Protein AF-A0A1R1SSX9-F1 (afdb_monomer)

Foldseek 3Di:
DDDDDPLCPPVNLVVVCVVCVVVQLVLLCVLAVDNPQSNVQLVVLSVVLVVCSVVVNDDPDSVVSSSVSSNVSSVVVVVVVVVVVVVVVVLLVVLLVPDDPQLNQQCCCCPVVVHQRPRPDDDPDPPQDSVNSNVVSVVSSVVSSVVSPPPDDPPVVPD

Nearest PDB structures (foldseek):
  5wur-assembly1_A  TM=4.948E-01  e=7.908E-03  Bacillus subtilis subsp. subtilis str. 168
  5wuq-assembly1_A  TM=4.591E-01  e=1.501E-02  Bacillus subtilis subsp. subtilis str. 168
  8z6g-assembly1_B  TM=4.442E-01  e=2.226E-02  Pseudomonas aeruginosa
  6in7-assembly1_B  TM=4.520E-01  e=3.468E-02  Pseudomonas aeruginosa PAO1
  4cxf-assembly1_A  TM=4.172E-01  e=1.598E-01  Cupriavidus metallidurans CH34

Radius of gyration: 26.59 Å; Cα contacts (8 Å, |Δi|>4): 102; chains: 1; bounding box: 55×39×82 Å

Mean predicted aligned error: 15.57 Å

Sequence (159 aa):
MTEGPAELDADAYIRLHQDHRSALLVYARTLIGTPWPAEDAVAEAYFLVWRRLRSGEPVDDVPAALKATVRDLARSAASRDRAQRVSYVDLLARVIEELPQRWVKALWQAEAERQPPVAAGRRPAAGASPAAALERARDGVRQHFLRAQPGTPADPACG

Secondary structure (DSSP, 8-state):
----S----HHHHHHHHHHHHHHHHHHHHHHSSSHHHHHHHHHHHHHHHHHHHHTT---S-HHHHHHHHHHHHHHHHHHHHHHHHHHHHHHHHHHHHHS-HHHHHHHIIIIIS-------SS--STT--HHHHHHHHHHHHHHHHHHHSPPS---TT--

pLDDT: mean 71.92, std 13.73, range [33.78, 93.44]

Structure (mmCIF, N/CA/C/O backbone):
data_AF-A0A1R1SSX9-F1
#
_entry.id   AF-A0A1R1SSX9-F1
#
loop_
_atom_site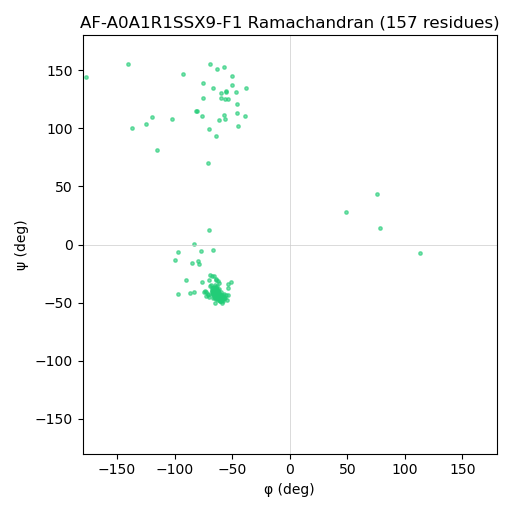.group_PDB
_atom_site.id
_atom_site.type_symbol
_atom_site.label_atom_id
_atom_site.label_alt_id
_atom_site.label_comp_id
_atom_site.label_asym_id
_atom_site.label_entity_id
_atom_site.label_seq_id
_atom_site.pdbx_PDB_ins_code
_atom_site.Cartn_x
_atom_site.Cartn_y
_atom_site.Cartn_z
_atom_site.occupancy
_atom_site.B_iso_or_equiv
_atom_site.auth_seq_id
_atom_site.auth_comp_id
_atom_site.auth_asym_id
_atom_site.auth_atom_id
_atom_site.pdbx_PDB_model_num
ATOM 1 N N . MET A 1 1 ? -23.663 13.595 39.031 1.00 33.97 1 MET A N 1
ATOM 2 C CA . MET A 1 1 ? -22.445 12.818 38.734 1.00 33.97 1 MET A CA 1
ATOM 3 C C . MET A 1 1 ? -22.774 11.937 37.546 1.00 33.97 1 MET A C 1
ATOM 5 O O . MET A 1 1 ? -23.376 10.893 37.723 1.00 33.97 1 MET A O 1
ATOM 9 N N . THR A 1 2 ? -22.539 12.437 36.340 1.00 33.78 2 THR A N 1
ATOM 10 C CA . THR A 1 2 ? -22.691 11.680 35.094 1.00 33.78 2 THR A CA 1
ATOM 11 C C . THR A 1 2 ? -21.286 11.300 34.666 1.00 33.78 2 THR A C 1
ATOM 13 O O . THR A 1 2 ? -20.507 12.183 34.311 1.00 33.78 2 THR A O 1
ATOM 16 N N . GLU A 1 3 ? -20.943 10.022 34.800 1.00 33.91 3 GLU A N 1
ATOM 17 C CA . GLU A 1 3 ? -19.707 9.463 34.257 1.00 33.91 3 GLU A CA 1
ATOM 18 C C . GLU A 1 3 ? -19.703 9.723 32.746 1.00 33.91 3 GLU A C 1
ATOM 20 O O . GLU A 1 3 ? -20.562 9.234 32.013 1.00 33.91 3 GLU A O 1
ATOM 25 N N . GLY A 1 4 ? -18.793 10.593 32.299 1.00 34.59 4 GLY A N 1
ATOM 26 C CA . GLY A 1 4 ? -18.513 10.777 30.879 1.00 34.59 4 GLY A CA 1
ATOM 27 C C . GLY A 1 4 ? -17.964 9.473 30.294 1.00 34.59 4 GLY A C 1
ATOM 28 O O . GLY A 1 4 ? -17.367 8.692 31.040 1.00 34.59 4 GLY A O 1
ATOM 29 N N . PRO A 1 5 ? -18.179 9.206 28.993 1.00 44.69 5 PRO A N 1
ATOM 30 C CA . PRO A 1 5 ? -17.720 7.973 28.361 1.00 44.69 5 PRO A CA 1
ATOM 31 C C . PRO A 1 5 ? -16.226 7.817 28.632 1.00 44.69 5 PRO A C 1
ATOM 33 O O . PRO A 1 5 ? -15.473 8.758 28.390 1.00 44.69 5 PRO A O 1
ATOM 36 N N . ALA A 1 6 ? -15.850 6.670 29.204 1.00 48.34 6 ALA A N 1
ATOM 37 C CA . ALA A 1 6 ? -14.509 6.374 29.689 1.00 48.34 6 ALA A CA 1
ATOM 38 C C . ALA A 1 6 ? -13.451 6.938 28.735 1.00 48.34 6 ALA A C 1
ATOM 40 O O . ALA A 1 6 ? -13.320 6.478 27.599 1.00 48.34 6 ALA A O 1
ATOM 41 N N . GLU A 1 7 ? -12.735 7.966 29.192 1.00 53.94 7 GLU A N 1
ATOM 42 C CA . GLU A 1 7 ? -11.570 8.489 28.497 1.00 53.94 7 GLU A CA 1
ATOM 43 C C . GLU A 1 7 ? -10.622 7.294 28.347 1.00 53.94 7 GLU A C 1
ATOM 45 O O . GLU A 1 7 ? -10.138 6.750 29.340 1.00 53.94 7 GLU A O 1
ATOM 50 N N . LEU A 1 8 ? -10.472 6.770 27.126 1.00 57.06 8 LEU A N 1
ATOM 51 C CA . LEU A 1 8 ? -9.558 5.665 26.856 1.00 57.06 8 LEU A CA 1
ATOM 52 C C . LEU A 1 8 ? -8.144 6.179 27.134 1.00 57.06 8 LEU A C 1
ATOM 54 O O . LEU A 1 8 ? -7.524 6.806 26.276 1.00 57.06 8 LEU A O 1
ATOM 58 N N . ASP A 1 9 ? -7.681 5.947 28.360 1.00 69.38 9 ASP A N 1
ATOM 59 C CA . ASP A 1 9 ? -6.352 6.298 28.847 1.00 69.38 9 ASP A CA 1
ATOM 60 C C . ASP A 1 9 ? -5.276 5.789 27.871 1.00 69.38 9 ASP A C 1
ATOM 62 O O . ASP A 1 9 ? -5.429 4.734 27.244 1.00 69.38 9 ASP A O 1
ATOM 66 N N . ALA A 1 10 ? -4.182 6.537 27.719 1.00 62.94 10 ALA A N 1
ATOM 67 C CA . ALA A 1 10 ? -3.108 6.226 26.780 1.00 62.94 10 ALA A CA 1
ATOM 68 C C . ALA A 1 10 ? -2.580 4.795 26.979 1.00 62.94 10 ALA A C 1
ATOM 70 O O . ALA A 1 10 ? -2.349 4.079 26.004 1.00 62.94 10 ALA A O 1
ATOM 71 N N . ASP A 1 11 ? -2.497 4.339 28.229 1.00 67.56 11 ASP A N 1
ATOM 72 C CA . ASP A 1 11 ? -2.094 2.976 28.572 1.00 67.56 11 ASP A CA 1
ATOM 73 C C . ASP A 1 11 ? -3.136 1.923 28.163 1.00 67.56 11 ASP A C 1
ATOM 75 O O . ASP A 1 11 ? -2.781 0.820 27.737 1.00 67.56 11 ASP A O 1
ATOM 79 N N . ALA A 1 12 ? -4.430 2.246 28.249 1.00 68.69 12 ALA A N 1
ATOM 80 C CA . ALA A 1 12 ? -5.499 1.375 27.763 1.00 68.69 12 ALA A CA 1
ATOM 81 C C . ALA A 1 12 ? -5.456 1.241 26.232 1.00 68.69 12 ALA A C 1
ATOM 83 O O . ALA A 1 12 ? -5.598 0.136 25.703 1.00 68.69 12 ALA A O 1
ATOM 84 N N . TYR A 1 13 ? -5.178 2.338 25.526 1.00 64.94 13 TYR A N 1
ATOM 85 C CA . TYR A 1 13 ? -4.996 2.335 24.077 1.00 64.94 13 TYR A CA 1
ATOM 86 C C . TYR A 1 13 ? -3.732 1.572 23.637 1.00 64.94 13 TYR A C 1
ATOM 88 O O . TYR A 1 13 ? -3.778 0.811 22.669 1.00 64.94 13 TYR A O 1
ATOM 96 N N . ILE A 1 14 ? -2.614 1.710 24.361 1.00 72.81 14 ILE A N 1
ATOM 97 C CA . ILE A 1 14 ? -1.372 0.969 24.081 1.00 72.81 14 ILE A CA 1
ATOM 98 C C . ILE A 1 14 ? -1.588 -0.544 24.220 1.00 72.81 14 ILE A C 1
ATOM 100 O O . ILE A 1 14 ? -1.152 -1.295 23.343 1.00 72.81 14 ILE A O 1
ATOM 104 N N . ARG A 1 15 ? -2.289 -0.996 25.271 1.00 72.81 15 ARG A N 1
ATOM 105 C CA . ARG A 1 15 ? -2.632 -2.419 25.454 1.00 72.81 15 ARG A CA 1
ATOM 106 C C . ARG A 1 15 ? -3.493 -2.945 24.306 1.00 72.81 15 ARG A C 1
ATOM 108 O O . ARG A 1 15 ? -3.131 -3.932 23.673 1.00 72.81 15 ARG A O 1
ATOM 115 N N . LEU A 1 16 ? -4.552 -2.215 23.953 1.00 75.06 16 LEU A N 1
ATOM 116 C CA . LEU A 1 16 ? -5.410 -2.534 22.808 1.00 75.06 16 LEU A CA 1
ATOM 117 C C . LEU A 1 16 ? -4.604 -2.649 21.497 1.00 75.06 16 LEU A C 1
ATOM 119 O O . LEU A 1 16 ? -4.804 -3.582 20.717 1.00 75.06 16 LEU A O 1
ATOM 123 N N . HIS A 1 17 ? -3.670 -1.723 21.259 1.00 68.31 17 HIS A N 1
ATOM 124 C CA . HIS A 1 17 ? -2.794 -1.765 20.089 1.00 68.31 17 HIS A CA 1
ATOM 125 C C . HIS A 1 17 ? -1.930 -3.032 20.063 1.00 68.31 17 HIS A C 1
ATOM 127 O O . HIS A 1 17 ? -1.823 -3.680 19.020 1.00 68.31 17 HIS A O 1
ATOM 133 N N . GLN A 1 18 ? -1.318 -3.400 21.189 1.00 77.06 18 GLN A N 1
ATOM 134 C CA . GLN A 1 18 ? -0.448 -4.576 21.276 1.00 77.06 18 GLN A CA 1
ATOM 135 C C . GLN A 1 18 ? -1.222 -5.882 21.043 1.00 77.06 18 GLN A C 1
ATOM 137 O O . GLN A 1 18 ? -0.778 -6.705 20.239 1.00 77.06 18 GLN A O 1
ATOM 142 N N . ASP A 1 19 ? -2.399 -6.027 21.654 1.00 82.62 19 ASP A N 1
ATOM 143 C CA . ASP A 1 19 ? -3.203 -7.254 21.603 1.00 82.62 19 ASP A CA 1
ATOM 144 C C . ASP A 1 19 ? -3.728 -7.562 20.193 1.00 82.62 19 ASP A C 1
ATOM 146 O O . ASP A 1 19 ? -3.778 -8.718 19.765 1.00 82.62 19 ASP A O 1
ATOM 150 N N . HIS A 1 20 ? -4.099 -6.530 19.430 1.00 81.31 20 HIS A N 1
ATOM 151 C CA . HIS A 1 20 ? -4.756 -6.714 18.135 1.00 81.31 20 HIS A CA 1
ATOM 152 C C . HIS A 1 20 ? -3.829 -6.573 16.923 1.00 81.31 20 HIS A C 1
ATOM 154 O O . HIS A 1 20 ? -4.210 -6.969 15.817 1.00 81.31 20 HIS A O 1
ATOM 160 N N . ARG A 1 21 ? -2.606 -6.049 17.093 1.00 80.56 21 ARG A N 1
ATOM 161 C CA . ARG A 1 21 ? -1.667 -5.768 15.989 1.00 80.56 21 ARG A CA 1
ATOM 162 C C . ARG A 1 21 ? -1.390 -6.983 15.103 1.00 80.56 21 ARG A C 1
ATOM 164 O O . ARG A 1 21 ? -1.448 -6.863 13.881 1.00 80.56 21 ARG A O 1
ATOM 171 N N . SER A 1 22 ? -1.095 -8.143 15.685 1.00 82.88 22 SER A N 1
ATOM 172 C CA . SER A 1 22 ? -0.731 -9.347 14.922 1.00 82.88 22 SER A CA 1
ATOM 173 C C . SER A 1 22 ? -1.891 -9.853 14.055 1.00 82.88 22 SER A C 1
ATOM 175 O O . SER A 1 22 ? -1.712 -10.099 12.861 1.00 82.88 22 SER A O 1
ATOM 177 N N . ALA A 1 23 ? -3.097 -9.929 14.622 1.00 85.00 23 ALA A N 1
ATOM 178 C CA . ALA A 1 23 ? -4.304 -10.347 13.914 1.00 85.00 23 ALA A CA 1
ATOM 179 C C . ALA A 1 23 ? -4.683 -9.369 12.788 1.00 85.00 23 ALA A C 1
ATOM 181 O O . ALA A 1 23 ? -5.039 -9.794 11.685 1.00 85.00 23 ALA A O 1
ATOM 182 N N . LEU A 1 24 ? -4.561 -8.060 13.032 1.00 84.19 24 LEU A N 1
ATOM 183 C CA . LEU A 1 24 ? -4.821 -7.033 12.022 1.00 84.19 24 LEU A CA 1
ATOM 184 C C . LEU A 1 24 ? -3.809 -7.066 10.872 1.00 84.19 24 LEU A C 1
ATOM 186 O O . LEU A 1 24 ? -4.201 -6.881 9.724 1.00 84.19 24 LEU A O 1
ATOM 190 N N . LEU A 1 25 ? -2.536 -7.350 11.154 1.00 83.94 25 LEU A N 1
ATOM 191 C CA . LEU A 1 25 ? -1.504 -7.496 10.124 1.00 83.94 25 LEU A CA 1
ATOM 192 C C . LEU A 1 25 ? -1.752 -8.701 9.217 1.00 83.94 25 LEU A C 1
ATOM 194 O O . LEU A 1 25 ? -1.608 -8.587 8.000 1.00 83.94 25 LEU A O 1
ATOM 198 N N . VAL A 1 26 ? -2.155 -9.843 9.781 1.00 86.25 26 VAL A N 1
ATOM 199 C CA . VAL A 1 26 ? -2.548 -11.015 8.982 1.00 86.25 26 VAL A CA 1
ATOM 200 C C . VAL A 1 26 ? -3.713 -10.649 8.067 1.00 86.25 26 VAL A C 1
ATOM 202 O O . VAL A 1 26 ? -3.641 -10.881 6.864 1.00 86.25 26 VAL A O 1
ATOM 205 N N . TYR A 1 27 ? -4.745 -10.001 8.609 1.00 85.94 27 TYR A N 1
ATOM 206 C CA . TYR A 1 27 ? -5.894 -9.553 7.828 1.00 85.94 27 TYR A CA 1
ATOM 207 C C . TYR A 1 27 ? -5.506 -8.555 6.722 1.00 85.94 27 TYR A C 1
ATOM 209 O O . TYR A 1 27 ? -5.874 -8.754 5.565 1.00 85.94 27 TYR A O 1
ATOM 217 N N . ALA A 1 28 ? -4.696 -7.538 7.023 1.00 83.31 28 ALA A N 1
ATOM 218 C CA . ALA A 1 28 ? -4.223 -6.562 6.040 1.00 83.31 28 ALA A CA 1
ATOM 219 C C . ALA A 1 28 ? -3.430 -7.220 4.896 1.00 83.31 28 ALA A C 1
ATOM 221 O O . ALA A 1 28 ? -3.660 -6.898 3.733 1.00 83.31 28 ALA A O 1
ATOM 222 N N . ARG A 1 29 ? -2.567 -8.199 5.199 1.00 83.06 29 ARG A N 1
ATOM 223 C CA . ARG A 1 29 ? -1.807 -8.966 4.192 1.00 83.06 29 ARG A CA 1
ATOM 224 C C . ARG A 1 29 ? -2.697 -9.794 3.265 1.00 83.06 29 ARG A C 1
ATOM 226 O O . ARG A 1 29 ? -2.346 -9.985 2.108 1.00 83.06 29 ARG A O 1
ATOM 233 N N . THR A 1 30 ? -3.857 -10.264 3.732 1.00 84.50 30 THR A N 1
ATOM 234 C CA . THR A 1 30 ? -4.819 -10.935 2.833 1.00 84.50 30 THR A CA 1
ATOM 235 C C . THR A 1 30 ? -5.465 -9.974 1.836 1.00 84.50 30 THR A C 1
ATOM 237 O O .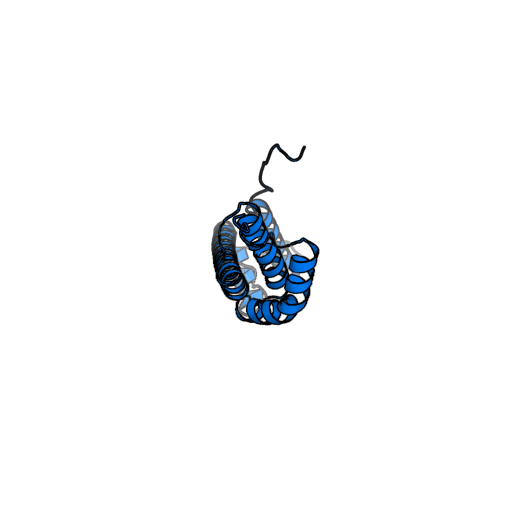 THR A 1 30 ? -5.871 -10.393 0.756 1.00 84.50 30 THR A O 1
ATOM 240 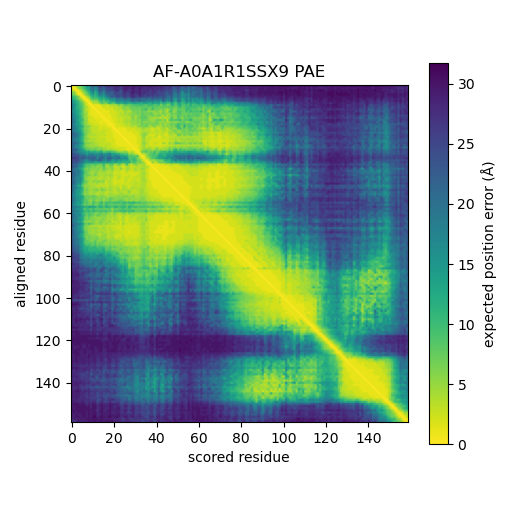N N . LEU A 1 31 ? -5.550 -8.687 2.183 1.00 81.56 31 LEU A N 1
ATOM 241 C CA . LEU A 1 31 ? -6.133 -7.652 1.331 1.00 81.56 31 LEU A CA 1
ATOM 242 C C . LEU A 1 31 ? -5.093 -6.989 0.417 1.00 81.56 31 LEU A C 1
ATOM 244 O O . LEU A 1 31 ? -5.433 -6.542 -0.676 1.00 81.56 31 LEU A O 1
ATOM 248 N N . ILE A 1 32 ? -3.841 -6.905 0.870 1.00 77.38 32 ILE A N 1
ATOM 249 C CA . ILE A 1 32 ? -2.751 -6.176 0.222 1.00 77.38 32 ILE A CA 1
ATOM 250 C C . ILE A 1 32 ? -1.647 -7.177 -0.124 1.00 77.38 32 ILE A C 1
ATOM 252 O O . ILE A 1 32 ? -0.949 -7.682 0.750 1.00 77.38 32 ILE A O 1
ATOM 256 N N . GLY A 1 33 ? -1.475 -7.451 -1.419 1.00 61.94 33 GLY A N 1
ATOM 257 C CA . GLY A 1 33 ? -0.587 -8.501 -1.937 1.00 61.94 33 GLY A CA 1
ATOM 258 C C . GLY A 1 33 ? 0.924 -8.262 -1.801 1.00 61.94 33 GLY A C 1
ATOM 259 O O . GLY A 1 33 ? 1.692 -8.985 -2.430 1.00 61.94 33 GLY A O 1
ATOM 260 N N . THR A 1 34 ? 1.379 -7.279 -1.016 1.00 57.91 34 THR A N 1
ATOM 261 C CA . THR A 1 34 ? 2.803 -7.061 -0.713 1.00 57.91 34 THR A CA 1
ATOM 262 C C . THR A 1 34 ? 3.011 -6.662 0.757 1.00 57.91 34 THR A C 1
ATOM 264 O O . THR A 1 34 ? 2.090 -6.147 1.391 1.00 57.91 34 THR A O 1
ATOM 267 N N . PRO A 1 35 ? 4.202 -6.895 1.342 1.00 59.22 35 PRO A N 1
ATOM 268 C CA . PRO A 1 35 ? 4.420 -6.669 2.775 1.00 59.22 35 PRO A CA 1
ATOM 269 C C . PRO A 1 35 ? 4.422 -5.192 3.209 1.00 59.22 35 PRO A C 1
ATOM 271 O O . PRO A 1 35 ? 4.008 -4.902 4.325 1.00 59.22 35 PRO A O 1
ATOM 274 N N . TRP A 1 36 ? 4.851 -4.266 2.340 1.00 58.53 36 TRP A N 1
ATOM 275 C CA . TRP A 1 36 ? 5.064 -2.851 2.692 1.00 58.53 36 TRP A CA 1
ATOM 276 C C . TRP A 1 36 ? 3.780 -2.017 2.900 1.00 58.53 36 TRP A C 1
ATOM 278 O O . TRP A 1 36 ? 3.724 -1.289 3.882 1.00 58.53 36 TRP A O 1
ATOM 288 N N . PRO A 1 37 ? 2.699 -2.144 2.103 1.00 77.25 37 PRO A N 1
ATOM 289 C CA . PRO A 1 37 ? 1.489 -1.352 2.337 1.00 77.25 37 PRO A CA 1
ATOM 290 C C . PRO A 1 37 ? 0.599 -1.901 3.466 1.00 77.25 37 PRO A C 1
ATOM 292 O O . PRO A 1 37 ? -0.295 -1.201 3.933 1.00 77.25 37 PRO A O 1
ATOM 295 N N . ALA A 1 38 ? 0.811 -3.144 3.915 1.00 76.62 38 ALA A N 1
ATOM 296 C CA . ALA A 1 38 ? 0.007 -3.744 4.979 1.00 76.62 38 ALA A CA 1
ATOM 297 C C . ALA A 1 38 ? 0.345 -3.182 6.369 1.00 76.62 38 ALA A C 1
ATOM 299 O O . ALA A 1 38 ? -0.563 -2.939 7.162 1.00 76.62 38 ALA A O 1
ATOM 300 N N . GLU A 1 39 ? 1.629 -2.969 6.667 1.00 76.56 39 GLU A N 1
ATOM 301 C CA . GLU A 1 39 ? 2.065 -2.434 7.965 1.00 76.56 39 GLU A CA 1
ATOM 302 C C . GLU A 1 39 ? 1.689 -0.959 8.121 1.00 76.56 39 GLU A C 1
ATOM 304 O O . GLU A 1 39 ? 1.110 -0.586 9.145 1.00 76.56 39 GLU A O 1
ATOM 309 N N . ASP A 1 40 ? 1.901 -0.165 7.069 1.00 81.25 40 ASP A N 1
ATOM 310 C CA . ASP A 1 40 ? 1.505 1.244 7.023 1.00 81.25 40 ASP A CA 1
ATOM 311 C C . ASP A 1 40 ? -0.016 1.403 7.153 1.00 81.25 40 ASP A C 1
ATOM 313 O O . ASP A 1 40 ? -0.491 2.224 7.936 1.00 81.25 40 ASP A O 1
ATOM 317 N N . ALA A 1 41 ? -0.807 0.563 6.471 1.00 84.62 41 ALA A N 1
ATOM 318 C CA . ALA A 1 41 ? -2.266 0.606 6.577 1.00 84.62 41 ALA A CA 1
ATOM 319 C C . ALA A 1 41 ? -2.773 0.279 7.991 1.00 84.62 41 ALA A C 1
ATOM 321 O O . ALA A 1 41 ? -3.761 0.857 8.443 1.00 84.62 41 ALA A O 1
ATOM 322 N N . VAL A 1 42 ? -2.115 -0.641 8.705 1.00 85.50 42 VAL A N 1
ATOM 323 C CA . VAL A 1 42 ? -2.472 -0.951 10.096 1.00 85.50 42 VAL A CA 1
ATOM 324 C C . VAL A 1 42 ? -2.112 0.213 11.018 1.00 85.50 42 VAL A C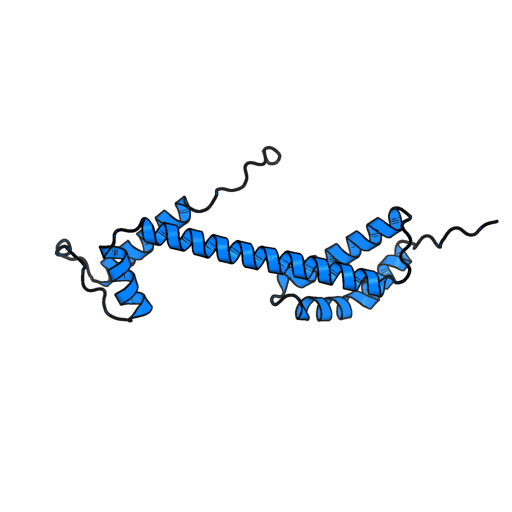 1
ATOM 326 O O . VAL A 1 42 ? -2.946 0.598 11.837 1.00 85.50 42 VAL A O 1
ATOM 329 N N . ALA A 1 43 ? -0.919 0.799 10.880 1.00 84.19 43 ALA A N 1
ATOM 330 C CA . ALA A 1 43 ? -0.505 1.952 11.682 1.00 84.19 43 ALA A CA 1
ATOM 331 C C . ALA A 1 43 ? -1.439 3.161 11.478 1.00 84.19 43 ALA A C 1
ATOM 333 O O . ALA A 1 43 ? -1.914 3.752 12.450 1.00 84.19 43 ALA A O 1
ATOM 334 N N . GLU A 1 44 ? -1.776 3.464 10.223 1.00 86.38 44 GLU A N 1
ATOM 335 C CA . GLU A 1 44 ? -2.714 4.524 9.845 1.00 86.38 44 GLU A CA 1
ATOM 336 C C . GLU A 1 44 ? -4.123 4.256 10.406 1.00 86.38 44 GLU A C 1
ATOM 338 O O . GLU A 1 44 ? -4.765 5.156 10.946 1.00 86.38 44 GLU A O 1
ATOM 343 N N . ALA A 1 45 ? -4.608 3.008 10.353 1.00 90.81 45 ALA A N 1
ATOM 344 C CA . ALA A 1 45 ? -5.919 2.654 10.896 1.00 90.81 45 ALA A CA 1
ATOM 345 C C . ALA A 1 45 ? -6.008 2.878 12.411 1.00 90.81 45 ALA A C 1
ATOM 347 O O . ALA A 1 45 ? -7.002 3.428 12.890 1.00 90.81 45 ALA A O 1
ATOM 348 N N . TYR A 1 46 ? -4.965 2.498 13.151 1.00 85.62 46 TYR A N 1
ATOM 349 C CA . TYR A 1 46 ? -4.857 2.792 14.579 1.00 85.62 46 TYR A CA 1
ATOM 350 C C . TYR A 1 46 ? -4.892 4.298 14.840 1.00 85.62 46 TYR A C 1
ATOM 352 O O . TYR A 1 46 ? -5.714 4.763 15.629 1.00 85.62 46 TYR A O 1
ATOM 360 N N . PHE A 1 47 ? -4.072 5.072 14.125 1.00 87.69 47 PHE A N 1
ATOM 361 C CA . PHE A 1 47 ? -4.039 6.528 14.258 1.00 87.69 47 PHE A CA 1
ATOM 362 C C . PHE A 1 47 ? -5.405 7.181 13.991 1.00 87.69 47 PHE A C 1
ATOM 364 O O . PHE A 1 47 ? -5.842 8.034 14.762 1.00 87.69 47 PHE A O 1
ATOM 371 N N . LEU A 1 48 ? -6.112 6.769 12.937 1.00 89.75 48 LEU A N 1
ATOM 372 C CA . LEU A 1 48 ? -7.409 7.345 12.574 1.00 89.75 48 LEU A CA 1
ATOM 373 C C . LEU A 1 48 ? -8.503 7.022 13.595 1.00 89.75 48 LEU A C 1
ATOM 375 O O . LEU A 1 48 ? -9.303 7.897 13.932 1.00 89.75 48 LEU A O 1
ATOM 379 N N . VAL A 1 49 ? -8.528 5.792 14.112 1.00 88.75 49 VAL A N 1
ATOM 380 C CA . VAL A 1 49 ? -9.475 5.399 15.165 1.00 88.75 49 VAL A CA 1
ATOM 381 C C . VAL A 1 49 ? -9.160 6.130 16.471 1.00 88.75 49 VAL A C 1
ATOM 383 O O . VAL A 1 49 ? -10.066 6.676 17.095 1.00 88.75 49 VAL A O 1
ATOM 386 N N . TRP A 1 50 ? -7.883 6.242 16.839 1.00 84.94 50 TRP A N 1
ATOM 387 C CA . TRP A 1 50 ? -7.446 7.042 17.984 1.00 84.94 50 TRP A CA 1
ATOM 388 C C . TRP A 1 50 ? -7.841 8.513 17.858 1.00 84.94 50 TRP A C 1
ATOM 390 O O . TRP A 1 50 ? -8.362 9.098 18.806 1.00 84.94 50 TRP A O 1
ATOM 400 N N . ARG A 1 51 ? -7.655 9.110 16.675 1.00 88.38 51 ARG A N 1
ATOM 401 C CA . ARG A 1 51 ? -8.044 10.498 16.412 1.00 88.38 51 ARG A CA 1
ATOM 402 C C . ARG A 1 51 ? -9.547 10.706 16.612 1.00 88.38 51 ARG A C 1
ATOM 404 O O . ARG A 1 51 ? -9.920 11.688 17.241 1.00 88.38 51 ARG A O 1
ATOM 411 N N . ARG A 1 52 ? -10.394 9.782 16.135 1.00 87.19 52 ARG A N 1
ATOM 412 C CA . ARG A 1 52 ? -11.857 9.835 16.348 1.00 87.19 52 ARG A CA 1
ATOM 413 C C . ARG A 1 52 ? -12.216 9.789 17.830 1.00 87.19 52 ARG A C 1
ATOM 415 O O . ARG A 1 52 ? -12.948 10.656 18.300 1.00 87.19 52 ARG A O 1
ATOM 422 N N . LEU A 1 53 ? -11.636 8.842 18.566 1.00 82.81 53 LEU A N 1
ATOM 423 C CA . LEU A 1 53 ? -11.837 8.719 20.011 1.00 82.81 53 LEU A CA 1
ATOM 424 C C . LEU A 1 53 ? -11.424 10.003 20.748 1.00 82.81 53 LEU A C 1
ATOM 426 O O . LEU A 1 53 ? -12.169 10.508 21.583 1.00 82.81 53 LEU A O 1
ATOM 430 N N . ARG A 1 54 ? -10.279 10.594 20.383 1.00 81.38 54 ARG A N 1
ATOM 431 C CA . ARG A 1 54 ? -9.796 11.866 20.949 1.00 81.38 54 ARG A CA 1
ATOM 432 C C . ARG A 1 54 ? -10.663 13.076 20.621 1.00 81.38 54 ARG A C 1
ATOM 434 O O . ARG A 1 54 ? -10.647 14.043 21.377 1.00 81.38 54 ARG A O 1
ATOM 441 N N . SER A 1 55 ? -11.382 13.042 19.507 1.00 84.38 55 SER A N 1
ATOM 442 C CA . SER A 1 55 ? -12.340 14.078 19.122 1.00 84.38 55 SER A CA 1
ATOM 443 C C . SER A 1 55 ? -13.712 13.905 19.785 1.00 84.38 55 SER A C 1
ATOM 445 O O . SER A 1 55 ? -14.594 14.724 19.547 1.00 84.38 55 SER A O 1
ATOM 447 N N . GLY A 1 56 ? -13.898 12.874 20.621 1.00 85.31 56 GLY A N 1
ATOM 448 C CA . GLY A 1 56 ? -15.168 12.583 21.286 1.00 85.31 56 GLY A CA 1
ATOM 449 C C . GLY A 1 56 ? -16.196 11.897 20.384 1.00 85.31 56 GLY A C 1
ATOM 450 O O . GLY A 1 56 ? -17.372 11.844 20.737 1.00 85.31 56 GLY A O 1
ATOM 451 N N . GLU A 1 57 ? -15.784 11.376 19.223 1.00 82.50 57 GLU A N 1
ATOM 452 C CA . GLU A 1 57 ? -16.677 10.576 18.388 1.00 82.50 57 GLU A CA 1
ATOM 453 C C . GLU A 1 57 ? -16.856 9.176 18.998 1.00 82.50 57 GLU A C 1
ATOM 455 O O . GLU A 1 57 ? -15.858 8.482 19.225 1.00 82.50 57 GLU A O 1
ATOM 460 N N . PRO A 1 58 ? -18.102 8.725 19.235 1.00 80.12 58 PRO A N 1
ATOM 461 C CA . PRO A 1 58 ? -18.345 7.394 19.769 1.00 80.12 58 PRO A CA 1
ATOM 462 C C . PRO A 1 58 ? -17.943 6.319 18.749 1.00 80.12 58 PRO A C 1
ATOM 464 O O . PRO A 1 58 ? -18.264 6.403 17.561 1.00 80.12 58 PRO A O 1
ATOM 467 N N . VAL A 1 59 ? -17.237 5.295 19.231 1.00 82.38 59 VAL A N 1
ATOM 468 C CA . VAL A 1 59 ? -16.887 4.089 18.472 1.00 82.38 59 VAL A CA 1
ATOM 469 C C . VAL A 1 59 ? -17.388 2.887 19.263 1.00 82.38 59 VAL A C 1
ATOM 471 O O . VAL A 1 59 ? -16.780 2.508 20.259 1.00 82.38 59 VAL A O 1
ATOM 474 N N . ASP A 1 60 ? -18.498 2.299 18.816 1.00 80.75 60 ASP A N 1
ATOM 475 C CA . ASP A 1 60 ? -19.190 1.228 19.548 1.00 80.75 60 ASP A CA 1
ATOM 476 C C . ASP A 1 60 ? -18.388 -0.089 19.592 1.00 80.75 60 ASP A C 1
ATOM 478 O O . ASP A 1 60 ? -18.409 -0.804 20.590 1.00 80.75 60 ASP A O 1
ATOM 482 N N . ASP A 1 61 ? -17.651 -0.403 18.519 1.00 84.75 61 ASP A N 1
ATOM 483 C CA . ASP A 1 61 ? -16.774 -1.577 18.412 1.00 84.75 61 ASP A CA 1
ATOM 484 C C . ASP A 1 61 ? -15.451 -1.172 17.744 1.00 84.75 61 ASP A C 1
ATOM 486 O O . ASP A 1 61 ? -15.346 -1.013 16.521 1.00 84.75 61 ASP A O 1
ATOM 490 N N . VAL A 1 62 ? -14.424 -0.983 18.573 1.00 82.56 62 VAL A N 1
ATOM 491 C CA . VAL A 1 62 ? -13.085 -0.564 18.142 1.00 82.56 62 VAL A CA 1
ATOM 492 C C . VAL A 1 62 ? -12.433 -1.598 17.204 1.00 82.56 62 VAL A C 1
ATOM 494 O O . VAL A 1 62 ? -11.962 -1.200 16.133 1.00 82.56 62 VAL A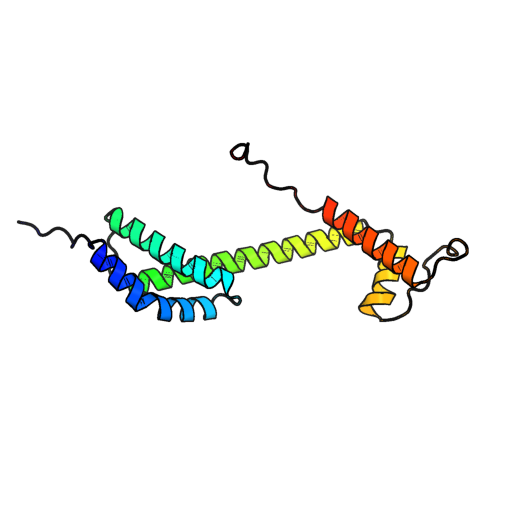 O 1
ATOM 497 N N . PRO A 1 63 ? -12.427 -2.914 17.507 1.00 85.00 63 PRO A N 1
ATOM 498 C CA . PRO A 1 63 ? -11.982 -3.936 16.559 1.00 85.00 63 PRO A CA 1
ATOM 499 C C . PRO A 1 63 ? -12.686 -3.897 15.196 1.00 85.00 63 PRO A C 1
ATOM 501 O O . PRO A 1 63 ? -12.026 -4.041 14.160 1.00 85.00 63 PRO A O 1
ATOM 504 N N . ALA A 1 64 ? -14.008 -3.724 15.163 1.00 85.75 64 ALA A N 1
ATOM 505 C CA . ALA A 1 64 ? -14.751 -3.626 13.908 1.00 85.75 64 ALA A CA 1
ATOM 506 C C . ALA A 1 64 ? -14.379 -2.355 13.134 1.00 85.75 64 ALA A C 1
ATOM 508 O O . ALA A 1 64 ? -14.142 -2.427 11.923 1.00 85.75 64 ALA A O 1
ATOM 509 N N . ALA A 1 65 ? -14.244 -1.222 13.829 1.00 87.31 65 ALA A N 1
ATOM 510 C CA . ALA A 1 65 ? -13.815 0.043 13.243 1.00 87.31 65 ALA A CA 1
ATOM 511 C C . ALA A 1 65 ? -12.404 -0.050 12.638 1.00 87.31 65 ALA A C 1
ATOM 513 O O . ALA A 1 65 ? -12.198 0.362 11.498 1.00 87.31 65 ALA A O 1
ATOM 514 N N . LEU A 1 66 ? -11.446 -0.669 13.336 1.00 89.81 66 LEU A N 1
ATOM 515 C CA . LEU A 1 66 ? -10.089 -0.891 12.822 1.00 89.81 66 LEU A CA 1
ATOM 516 C C . LEU A 1 66 ? -10.094 -1.737 11.541 1.00 89.81 66 LEU A C 1
ATOM 518 O O . LEU A 1 66 ? -9.451 -1.377 10.553 1.00 89.81 66 LEU A O 1
ATOM 522 N N . LYS A 1 67 ? -10.853 -2.841 11.515 1.00 90.00 67 LYS A N 1
ATOM 523 C CA . LYS A 1 67 ? -10.969 -3.696 10.318 1.00 90.00 67 LYS A CA 1
ATOM 524 C C . LYS A 1 67 ? -11.625 -2.966 9.146 1.00 90.00 67 LYS A C 1
ATOM 526 O O . LYS A 1 67 ? -11.248 -3.219 8.000 1.00 90.00 67 LYS A O 1
ATOM 531 N N . ALA A 1 68 ? -12.605 -2.101 9.415 1.00 93.44 68 ALA A N 1
ATOM 532 C CA . ALA A 1 68 ? -13.245 -1.274 8.397 1.00 93.44 68 ALA A CA 1
ATOM 533 C C . ALA A 1 68 ? -12.244 -0.278 7.794 1.00 93.44 68 ALA A C 1
ATOM 535 O O . ALA A 1 68 ? -12.047 -0.288 6.580 1.00 93.44 68 ALA A O 1
ATOM 536 N N . THR A 1 69 ? -11.519 0.463 8.635 1.00 93.12 69 THR A N 1
ATOM 537 C CA . THR A 1 69 ? -10.501 1.427 8.195 1.00 93.12 69 THR A CA 1
ATOM 538 C C . THR A 1 69 ? -9.374 0.752 7.409 1.00 93.12 69 THR A C 1
ATOM 540 O O . THR A 1 69 ? -9.001 1.230 6.340 1.00 93.12 69 THR A O 1
ATOM 543 N N . VAL A 1 70 ? -8.875 -0.410 7.853 1.00 92.25 70 VAL A N 1
ATOM 544 C CA . VAL A 1 70 ? -7.874 -1.175 7.083 1.00 92.25 70 VAL A CA 1
ATOM 545 C C . VAL A 1 70 ? -8.416 -1.620 5.728 1.00 92.25 70 VAL A C 1
ATOM 547 O O . VAL A 1 70 ? -7.694 -1.566 4.734 1.00 92.25 70 VAL A O 1
ATOM 550 N N . ARG A 1 71 ? -9.689 -2.024 5.644 1.00 90.25 71 ARG A N 1
ATOM 551 C CA . ARG A 1 71 ? -10.316 -2.384 4.364 1.00 90.25 71 ARG A CA 1
ATOM 552 C C . ARG A 1 71 ? -10.414 -1.180 3.424 1.00 90.25 71 ARG A C 1
ATOM 554 O O . ARG A 1 71 ? -10.172 -1.334 2.226 1.00 90.25 71 ARG A O 1
ATOM 561 N N . ASP A 1 72 ? -10.739 0.000 3.947 1.00 90.69 72 ASP A N 1
ATOM 562 C CA . ASP A 1 72 ? -10.769 1.243 3.171 1.00 90.69 72 ASP A CA 1
ATOM 563 C C . ASP A 1 72 ? -9.387 1.626 2.638 1.00 90.69 72 ASP A C 1
ATOM 565 O O . ASP A 1 72 ? -9.234 1.904 1.443 1.00 90.69 72 ASP A O 1
ATOM 569 N N . LEU A 1 73 ? -8.373 1.566 3.501 1.00 88.81 73 LEU A N 1
ATOM 570 C CA . LEU A 1 73 ? -6.982 1.837 3.147 1.00 88.81 73 LEU A CA 1
ATOM 571 C C . LEU A 1 73 ? -6.456 0.834 2.117 1.00 88.81 73 LEU A C 1
ATOM 573 O O . LEU A 1 73 ? -5.859 1.242 1.122 1.00 88.81 73 LEU A O 1
ATOM 577 N N . ALA A 1 74 ? -6.753 -0.457 2.281 1.00 85.88 74 ALA A N 1
ATOM 578 C CA . ALA A 1 74 ? -6.378 -1.493 1.322 1.00 85.88 74 ALA A CA 1
ATOM 579 C C . ALA A 1 74 ? -7.006 -1.256 -0.059 1.00 85.88 74 ALA A C 1
ATOM 581 O O . ALA A 1 74 ? -6.332 -1.378 -1.082 1.00 85.88 74 ALA A O 1
ATOM 582 N N . ARG A 1 75 ? -8.281 -0.852 -0.109 1.00 84.06 75 ARG A N 1
ATOM 583 C CA . ARG A 1 75 ? -8.952 -0.512 -1.371 1.00 84.06 75 ARG A CA 1
ATOM 584 C C . ARG A 1 75 ? -8.320 0.709 -2.036 1.00 84.06 75 ARG A C 1
ATOM 586 O O . ARG A 1 75 ? -8.114 0.698 -3.246 1.00 84.06 75 ARG A O 1
ATOM 593 N N . SER A 1 76 ? -7.996 1.734 -1.247 1.00 82.62 76 SER A N 1
ATOM 594 C CA . SER A 1 76 ? -7.311 2.946 -1.713 1.00 82.62 76 SER A CA 1
ATOM 595 C C . SER A 1 76 ? -5.902 2.644 -2.240 1.00 82.62 76 SER A C 1
ATOM 597 O O . SER A 1 76 ? -5.480 3.194 -3.261 1.00 82.62 76 SER A O 1
ATOM 599 N N . ALA A 1 77 ? -5.173 1.742 -1.580 1.00 79.88 77 ALA A N 1
ATOM 600 C CA . ALA A 1 77 ? -3.866 1.274 -2.025 1.00 79.88 77 ALA A CA 1
ATOM 601 C C . ALA A 1 77 ? -3.975 0.487 -3.342 1.00 79.88 77 ALA A C 1
ATOM 603 O O . ALA A 1 77 ? -3.247 0.773 -4.290 1.00 79.88 77 ALA A O 1
ATOM 604 N N . ALA A 1 78 ? -4.943 -0.428 -3.454 1.00 76.12 78 ALA A N 1
ATOM 605 C CA . ALA A 1 78 ? -5.190 -1.187 -4.680 1.00 76.12 78 ALA A CA 1
ATOM 606 C C . ALA A 1 78 ? -5.623 -0.293 -5.857 1.00 76.12 78 ALA A C 1
ATOM 608 O O . ALA A 1 78 ? -5.209 -0.524 -6.994 1.00 76.12 78 ALA A O 1
ATOM 609 N N . SER A 1 79 ? -6.429 0.750 -5.611 1.00 76.31 79 SER A N 1
ATOM 610 C CA . SER A 1 79 ? -6.787 1.718 -6.653 1.00 76.31 79 SER A CA 1
ATOM 611 C C . SER A 1 79 ? -5.590 2.554 -7.101 1.00 76.31 79 SER A C 1
ATOM 613 O O . SER A 1 79 ? -5.461 2.814 -8.295 1.00 76.31 79 SER A O 1
ATOM 615 N N . ARG A 1 80 ? -4.698 2.938 -6.174 1.00 76.38 80 ARG A N 1
ATOM 616 C CA . ARG A 1 80 ? -3.457 3.662 -6.490 1.00 76.38 80 ARG A CA 1
ATOM 617 C C . ARG A 1 80 ? -2.477 2.803 -7.290 1.00 76.38 80 ARG A C 1
ATOM 619 O O . ARG A 1 80 ? -2.000 3.276 -8.312 1.00 76.38 80 ARG A O 1
ATOM 626 N N . ASP A 1 81 ? -2.251 1.545 -6.903 1.00 75.69 81 ASP A N 1
ATOM 627 C CA . ASP A 1 81 ? -1.419 0.597 -7.668 1.00 75.69 81 ASP A CA 1
ATOM 628 C C . ASP A 1 81 ? -1.987 0.372 -9.078 1.00 75.69 81 ASP A C 1
ATOM 630 O O . ASP A 1 81 ? -1.267 0.472 -10.069 1.00 75.69 81 ASP A O 1
ATOM 634 N N . ARG A 1 82 ? -3.307 0.175 -9.208 1.00 69.94 82 ARG A N 1
ATOM 635 C CA . ARG A 1 82 ? -3.955 0.074 -10.525 1.00 69.94 82 ARG A CA 1
ATOM 636 C C . ARG A 1 82 ? -3.756 1.341 -11.359 1.00 69.94 82 ARG A C 1
ATOM 638 O O . ARG A 1 82 ? -3.381 1.231 -12.521 1.00 69.94 82 ARG A O 1
ATOM 645 N N . ALA A 1 83 ? -4.001 2.519 -10.789 1.00 70.69 83 ALA A N 1
ATOM 646 C CA . ALA A 1 83 ? -3.829 3.791 -11.488 1.00 70.69 83 ALA A CA 1
ATOM 647 C C . ALA A 1 83 ? -2.366 4.023 -11.899 1.00 70.69 83 ALA A C 1
ATOM 649 O O . ALA A 1 83 ? -2.110 4.464 -13.015 1.00 70.69 83 ALA A O 1
ATOM 650 N N . GLN A 1 84 ? -1.405 3.666 -11.043 1.00 73.31 84 GLN A N 1
ATOM 651 C CA . GLN A 1 84 ? 0.022 3.747 -11.343 1.00 73.31 84 GLN A CA 1
ATOM 652 C C . GLN A 1 84 ? 0.425 2.785 -12.462 1.00 73.31 84 GLN A C 1
ATOM 654 O O . GLN A 1 84 ? 1.182 3.172 -13.345 1.00 73.31 84 GLN A O 1
ATOM 659 N N . ARG A 1 85 ? -0.100 1.555 -12.473 1.00 71.12 85 ARG A N 1
ATOM 660 C CA . ARG A 1 85 ? 0.131 0.596 -13.564 1.00 71.12 85 ARG A CA 1
ATOM 661 C C . ARG A 1 85 ? -0.459 1.072 -14.884 1.00 71.12 85 ARG A C 1
ATOM 663 O O . ARG A 1 85 ? 0.225 0.975 -15.892 1.00 71.12 85 ARG A O 1
ATOM 670 N N . VAL A 1 86 ? -1.690 1.588 -14.883 1.00 72.50 86 VAL A N 1
ATOM 671 C CA . VAL A 1 86 ? -2.316 2.169 -16.086 1.00 72.50 86 VAL A CA 1
ATOM 672 C C . VAL A 1 86 ? -1.485 3.352 -16.583 1.00 72.50 86 VAL A C 1
ATOM 674 O O . VAL A 1 86 ? -1.081 3.354 -17.736 1.00 72.50 86 VAL A O 1
ATOM 677 N N . SER A 1 87 ? -1.096 4.264 -15.687 1.00 78.19 87 SER A N 1
ATOM 678 C CA . SER A 1 87 ? -0.194 5.380 -16.003 1.00 78.19 87 SER A CA 1
ATOM 679 C C . SER A 1 87 ? 1.152 4.910 -16.570 1.00 78.19 87 SER A C 1
ATOM 681 O O . SER A 1 87 ? 1.630 5.450 -17.562 1.00 78.19 87 SER A O 1
ATOM 683 N N . TYR A 1 88 ? 1.754 3.861 -16.004 1.00 76.31 88 TYR A N 1
ATOM 684 C CA . TYR A 1 88 ? 2.994 3.275 -16.515 1.00 76.31 88 TYR A CA 1
ATOM 685 C C . TYR A 1 88 ? 2.814 2.645 -17.903 1.00 76.31 88 TYR A C 1
ATOM 687 O O . TYR A 1 88 ? 3.689 2.789 -18.752 1.00 76.31 88 TYR A O 1
ATOM 695 N N . VAL A 1 89 ? 1.688 1.973 -18.155 1.00 81.06 89 VAL A N 1
ATOM 696 C CA . VAL A 1 89 ? 1.350 1.422 -19.475 1.00 81.06 89 VAL A CA 1
ATOM 697 C C . VAL A 1 89 ? 1.154 2.541 -20.498 1.00 81.06 89 VAL A C 1
ATOM 699 O O . VAL A 1 89 ? 1.726 2.454 -21.581 1.00 81.06 89 VAL A O 1
ATOM 702 N N . ASP A 1 90 ? 0.436 3.608 -20.149 1.00 83.56 90 ASP A N 1
ATOM 703 C CA . ASP A 1 90 ? 0.235 4.774 -21.018 1.00 83.56 90 ASP A CA 1
ATOM 704 C C . ASP A 1 90 ? 1.567 5.486 -21.311 1.00 83.56 90 ASP A C 1
ATOM 706 O O . ASP A 1 90 ? 1.852 5.877 -22.445 1.00 83.56 90 ASP A O 1
ATOM 710 N N . LEU A 1 91 ? 2.434 5.590 -20.299 1.00 79.62 91 LEU A N 1
ATOM 711 C CA . LEU A 1 91 ? 3.784 6.124 -20.433 1.00 79.62 91 LEU A CA 1
ATOM 712 C C . LEU A 1 91 ? 4.643 5.268 -21.371 1.00 79.62 91 LEU A C 1
ATOM 714 O O . LEU A 1 91 ? 5.325 5.799 -22.246 1.00 79.62 91 LEU A O 1
ATOM 718 N N . LEU A 1 92 ? 4.610 3.943 -21.208 1.00 78.75 92 LEU A N 1
ATOM 719 C CA . LEU A 1 92 ? 5.318 3.014 -22.086 1.00 78.75 92 LEU A CA 1
ATOM 720 C C . LEU A 1 92 ? 4.789 3.070 -23.519 1.00 78.75 92 LEU A C 1
ATOM 722 O O . LEU A 1 92 ? 5.593 3.080 -24.448 1.00 78.75 92 LEU A O 1
ATOM 726 N N . ALA A 1 93 ? 3.469 3.131 -23.706 1.00 82.69 93 ALA A N 1
ATOM 727 C CA . ALA A 1 93 ? 2.850 3.266 -25.021 1.00 82.69 93 ALA A CA 1
ATOM 728 C C . ALA A 1 93 ? 3.358 4.529 -25.726 1.00 82.69 93 ALA A C 1
ATOM 730 O O . ALA A 1 93 ? 3.843 4.447 -26.853 1.00 82.69 93 ALA A O 1
ATOM 731 N N . ARG A 1 94 ? 3.389 5.664 -25.020 1.00 77.12 94 ARG A N 1
ATOM 732 C CA . ARG A 1 94 ? 3.932 6.922 -25.542 1.00 77.12 94 ARG A CA 1
ATOM 733 C C . ARG A 1 94 ? 5.418 6.834 -25.895 1.00 77.12 94 ARG A C 1
ATOM 735 O O . ARG A 1 94 ? 5.829 7.306 -26.950 1.00 77.12 94 ARG A O 1
ATOM 742 N N . VAL A 1 95 ? 6.230 6.196 -25.049 1.00 80.62 95 VAL A N 1
ATOM 743 C CA . VAL A 1 95 ? 7.656 5.965 -25.342 1.00 80.62 95 VAL A CA 1
ATOM 744 C C . VAL A 1 95 ? 7.823 5.111 -26.601 1.00 80.62 95 VAL A C 1
ATOM 746 O O . VAL A 1 95 ? 8.680 5.406 -27.428 1.00 80.62 95 VAL A O 1
ATOM 749 N N . ILE A 1 96 ? 7.003 4.073 -26.774 1.00 79.06 96 ILE A N 1
ATOM 750 C CA . ILE A 1 96 ? 7.040 3.205 -27.957 1.00 79.06 96 ILE A CA 1
ATOM 751 C C . ILE A 1 96 ? 6.596 3.956 -29.220 1.00 79.06 96 ILE A C 1
ATOM 753 O O . ILE A 1 96 ? 7.210 3.771 -30.270 1.00 79.06 96 ILE A O 1
ATOM 757 N N . GLU A 1 97 ? 5.589 4.825 -29.123 1.00 81.62 97 GLU A N 1
ATOM 758 C CA . GLU A 1 97 ? 5.126 5.680 -30.225 1.00 81.62 97 GLU A CA 1
ATOM 759 C C . GLU A 1 97 ? 6.177 6.713 -30.662 1.00 81.62 97 GLU A C 1
ATOM 761 O O . GLU A 1 97 ? 6.305 6.999 -31.853 1.00 81.62 97 GLU A O 1
ATOM 766 N N . GLU A 1 98 ? 6.967 7.244 -29.724 1.00 79.00 98 GLU A N 1
ATOM 767 C CA . GLU A 1 98 ? 8.043 8.204 -30.004 1.00 79.00 98 GLU A CA 1
ATOM 768 C C . GLU A 1 98 ? 9.331 7.543 -30.540 1.00 79.00 98 GLU A C 1
ATOM 770 O O . GLU A 1 98 ? 10.192 8.221 -31.114 1.00 79.00 98 GLU A O 1
ATOM 775 N N . LEU A 1 99 ? 9.488 6.223 -30.384 1.00 74.94 99 LEU A N 1
ATOM 776 C CA . LEU A 1 99 ? 10.666 5.503 -30.864 1.00 74.94 99 LEU A CA 1
ATOM 777 C C . LEU A 1 99 ? 10.636 5.318 -32.394 1.00 74.94 99 LEU A C 1
ATOM 779 O O . LEU A 1 99 ? 9.622 4.932 -32.978 1.00 74.94 99 LEU A O 1
ATOM 783 N N . PRO A 1 100 ? 11.781 5.477 -33.089 1.00 79.06 100 PRO A N 1
ATOM 784 C CA . PRO A 1 100 ? 11.886 5.118 -34.497 1.00 79.06 100 PRO A CA 1
ATOM 785 C C . PRO A 1 100 ? 11.480 3.655 -34.737 1.00 79.06 100 PRO A C 1
ATOM 787 O O . PRO A 1 100 ? 12.029 2.748 -34.114 1.00 79.06 100 PRO A O 1
ATOM 790 N N . GLN A 1 101 ? 10.612 3.401 -35.721 1.00 71.19 101 GLN A N 1
ATOM 791 C CA . GLN A 1 101 ? 10.075 2.062 -36.041 1.00 71.19 101 GLN A CA 1
ATOM 792 C C . GLN A 1 101 ? 11.149 0.968 -36.218 1.00 71.19 101 GLN A C 1
ATOM 794 O O . GLN A 1 101 ? 10.959 -0.190 -35.849 1.00 71.19 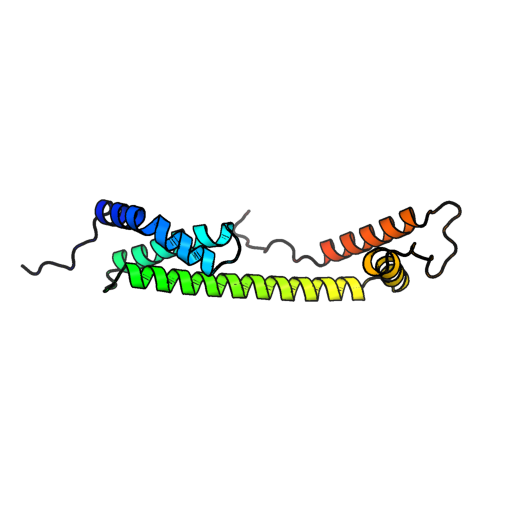101 GLN A O 1
ATOM 799 N N . ARG A 1 102 ? 12.332 1.337 -36.728 1.00 74.62 102 ARG A N 1
ATOM 800 C CA . ARG A 1 102 ? 13.492 0.433 -36.847 1.00 74.62 102 ARG A CA 1
ATOM 801 C C . ARG A 1 102 ? 14.013 -0.085 -35.498 1.00 74.62 102 ARG A C 1
ATOM 803 O O . ARG A 1 102 ? 14.545 -1.187 -35.441 1.00 74.62 102 ARG A O 1
ATOM 810 N N . TRP A 1 103 ? 13.887 0.704 -34.432 1.00 74.50 103 TRP A N 1
ATOM 811 C CA . TRP A 1 103 ? 14.322 0.346 -33.082 1.00 74.50 103 TRP A CA 1
ATOM 812 C C . TRP A 1 103 ? 13.272 -0.497 -32.369 1.00 74.50 103 TRP A C 1
ATOM 814 O O . TRP A 1 103 ? 13.639 -1.506 -31.778 1.00 74.50 103 TRP A O 1
ATOM 824 N N . VAL A 1 104 ? 11.985 -0.169 -32.518 1.00 75.25 104 VAL A N 1
ATOM 825 C CA . VAL A 1 104 ? 10.876 -1.002 -32.017 1.00 75.25 104 VAL A CA 1
ATOM 826 C C . VAL A 1 104 ? 10.960 -2.418 -32.596 1.00 75.25 104 VAL A C 1
ATOM 828 O O . VAL A 1 104 ? 10.917 -3.397 -31.856 1.00 75.25 104 VAL A O 1
ATOM 831 N N . LYS A 1 105 ? 11.196 -2.540 -33.909 1.00 72.19 105 LYS A N 1
ATOM 832 C CA . LYS A 1 105 ? 11.364 -3.836 -34.581 1.00 72.19 105 LYS A CA 1
ATOM 833 C C . LYS A 1 105 ? 12.573 -4.628 -34.071 1.00 72.19 105 LYS A C 1
ATOM 835 O O . LYS A 1 105 ? 12.466 -5.832 -33.862 1.00 72.19 105 LYS A O 1
ATOM 840 N N . ALA A 1 106 ? 13.713 -3.967 -33.868 1.00 68.62 106 ALA A N 1
ATOM 841 C CA . ALA A 1 106 ? 14.913 -4.613 -33.338 1.00 68.62 106 ALA A CA 1
ATOM 842 C C . ALA A 1 106 ? 14.718 -5.090 -31.886 1.00 68.62 106 ALA A C 1
ATOM 844 O O . ALA A 1 106 ? 15.141 -6.193 -31.549 1.00 68.62 106 ALA A O 1
ATOM 845 N N . LEU A 1 107 ? 14.046 -4.290 -31.049 1.00 67.88 107 LEU A N 1
ATOM 846 C CA . LEU A 1 107 ? 13.687 -4.657 -29.675 1.00 67.88 107 LEU A CA 1
ATOM 847 C C . LEU A 1 107 ? 12.729 -5.851 -29.643 1.00 67.88 107 LEU A C 1
ATOM 849 O O . LEU A 1 107 ? 12.954 -6.788 -28.886 1.00 67.88 107 LEU A O 1
ATOM 853 N N . TRP A 1 108 ? 11.709 -5.861 -30.504 1.00 74.81 108 TRP A N 1
ATOM 854 C CA . TRP A 1 108 ? 10.769 -6.977 -30.616 1.00 74.81 108 TRP A CA 1
ATOM 855 C C . TRP A 1 108 ? 11.466 -8.288 -31.006 1.00 74.81 108 TRP A C 1
ATOM 857 O O . TRP A 1 108 ? 11.289 -9.311 -30.348 1.00 74.81 108 TRP A O 1
ATOM 867 N N . GLN A 1 109 ? 12.322 -8.247 -32.029 1.00 70.06 109 GLN A N 1
ATOM 868 C CA . GLN A 1 109 ? 13.081 -9.418 -32.472 1.00 70.06 109 GLN A CA 1
ATOM 869 C C . GLN A 1 109 ? 13.998 -9.957 -31.369 1.00 70.06 109 GLN A C 1
ATOM 871 O O . GLN A 1 109 ? 14.024 -11.161 -31.132 1.00 70.06 109 GLN A O 1
ATOM 876 N N . ALA A 1 110 ? 14.708 -9.070 -30.668 1.00 69.06 110 ALA A N 1
ATOM 877 C CA . ALA A 1 110 ? 15.665 -9.456 -29.637 1.00 69.06 110 ALA A CA 1
ATOM 878 C C . ALA A 1 110 ? 15.011 -9.967 -28.345 1.00 69.06 110 ALA A C 1
ATOM 880 O O . ALA A 1 110 ? 15.459 -10.973 -27.798 1.00 69.06 110 ALA A O 1
ATOM 881 N N . GLU A 1 111 ? 13.971 -9.290 -27.855 1.00 66.19 111 GLU A N 1
ATOM 882 C CA . GLU A 1 111 ? 13.403 -9.547 -26.524 1.00 66.19 111 GLU A CA 1
ATOM 883 C C . GLU A 1 111 ? 12.183 -10.477 -26.575 1.00 66.19 111 GLU A C 1
ATOM 885 O O . GLU A 1 111 ? 12.071 -11.390 -25.758 1.00 66.19 111 GLU A O 1
ATOM 890 N N . ALA A 1 112 ? 11.277 -10.287 -27.542 1.00 66.50 112 ALA A N 1
ATOM 891 C CA . ALA A 1 112 ? 10.050 -11.081 -27.638 1.00 66.50 112 ALA A CA 1
ATOM 892 C C . ALA A 1 112 ? 10.267 -12.379 -28.429 1.00 66.50 112 ALA A C 1
ATOM 894 O O . ALA A 1 112 ? 9.801 -13.441 -28.022 1.00 66.50 112 ALA A O 1
ATOM 895 N N . GLU A 1 113 ? 11.009 -12.312 -29.538 1.00 67.88 113 GLU A N 1
ATOM 896 C CA . GLU A 1 113 ? 11.222 -13.464 -30.427 1.00 67.88 113 GLU A CA 1
ATOM 897 C C . GLU A 1 113 ? 12.547 -14.205 -30.171 1.00 67.88 113 GLU A C 1
ATOM 899 O O . GLU A 1 113 ? 12.782 -15.260 -30.761 1.00 67.88 113 GLU A O 1
ATOM 904 N N . ARG A 1 114 ? 13.413 -13.674 -29.290 1.00 68.50 114 ARG A N 1
ATOM 905 C CA . ARG A 1 114 ? 14.793 -14.145 -29.031 1.00 68.50 114 ARG A CA 1
ATOM 906 C C . ARG A 1 114 ? 15.639 -14.354 -30.294 1.00 68.50 114 ARG A C 1
ATOM 908 O O . ARG A 1 114 ? 16.557 -15.176 -30.315 1.00 68.50 114 ARG A O 1
ATOM 915 N N . GLN A 1 115 ? 15.339 -13.618 -31.353 1.00 60.91 115 GLN A N 1
ATOM 916 C CA . GLN A 1 115 ? 16.089 -13.615 -32.598 1.00 60.91 115 GLN A CA 1
ATOM 917 C C . GLN A 1 115 ? 17.149 -12.506 -32.559 1.00 60.91 115 GLN A C 1
ATOM 919 O O . GLN A 1 115 ? 16.920 -11.444 -31.977 1.00 60.91 115 GLN A O 1
ATOM 924 N N . PRO A 1 116 ? 18.321 -12.692 -33.190 1.00 59.41 116 PRO A N 1
ATOM 925 C CA . PRO A 1 116 ? 19.280 -11.604 -33.316 1.00 59.41 116 PRO A CA 1
ATOM 926 C C . PRO A 1 116 ? 18.615 -10.446 -34.083 1.00 59.41 116 PRO A C 1
ATOM 928 O O . PRO A 1 116 ? 18.044 -10.692 -35.147 1.00 59.41 116 PRO A O 1
ATOM 931 N N . PRO A 1 117 ? 18.670 -9.196 -33.580 1.00 57.66 117 PRO A N 1
ATOM 932 C CA . PRO A 1 117 ? 18.001 -8.068 -34.216 1.00 57.66 117 PRO A CA 1
ATOM 933 C C . PRO A 1 117 ? 18.586 -7.873 -35.613 1.00 57.66 117 PRO A C 1
ATOM 935 O O . PRO A 1 117 ? 19.731 -7.438 -35.778 1.00 57.66 117 PRO A O 1
ATOM 938 N N . VAL A 1 118 ? 17.815 -8.232 -36.637 1.00 58.72 118 VAL A N 1
ATOM 939 C CA . VAL A 1 118 ? 18.250 -8.100 -38.024 1.00 58.72 118 VAL A CA 1
ATOM 940 C C . VAL A 1 118 ? 18.131 -6.623 -38.350 1.00 58.72 118 VAL A C 1
ATOM 942 O O . VAL A 1 118 ? 17.028 -6.081 -38.376 1.00 58.72 118 VAL A O 1
ATOM 945 N N . ALA A 1 119 ? 19.276 -5.961 -38.527 1.00 52.16 119 ALA A N 1
ATOM 946 C CA . ALA A 1 119 ? 19.385 -4.511 -38.650 1.00 52.16 119 ALA A CA 1
ATOM 947 C C . ALA A 1 119 ? 18.311 -3.928 -39.586 1.00 52.16 119 ALA A C 1
ATOM 949 O O . ALA A 1 119 ? 18.420 -3.985 -40.812 1.00 52.16 119 ALA A O 1
ATOM 950 N N . ALA A 1 120 ? 17.269 -3.338 -38.998 1.00 50.78 120 ALA A N 1
ATOM 951 C CA . ALA A 1 120 ? 16.246 -2.632 -39.740 1.00 50.78 120 ALA A CA 1
ATOM 952 C C . ALA A 1 120 ? 16.856 -1.338 -40.306 1.00 50.78 120 ALA A C 1
ATOM 954 O O . ALA A 1 120 ? 16.999 -0.330 -39.617 1.00 50.78 120 ALA A O 1
ATOM 955 N N . GLY A 1 121 ? 17.229 -1.381 -41.584 1.00 48.16 121 GLY A N 1
ATOM 956 C CA . GLY A 1 121 ? 17.265 -0.199 -42.444 1.00 48.16 121 GLY A CA 1
ATOM 957 C C . GLY A 1 121 ? 18.423 0.785 -42.256 1.00 48.16 121 GLY A C 1
ATOM 958 O O . GLY A 1 121 ? 18.203 1.988 -42.291 1.00 48.16 121 GLY A O 1
ATOM 959 N N . ARG A 1 122 ? 19.655 0.304 -42.096 1.00 45.97 122 ARG A N 1
ATOM 960 C CA . ARG A 1 122 ? 20.856 0.779 -42.820 1.00 45.97 122 ARG A CA 1
ATOM 961 C C . ARG A 1 122 ? 22.019 -0.095 -42.398 1.00 45.97 122 ARG A C 1
ATOM 963 O O . ARG A 1 122 ? 22.092 -0.507 -41.243 1.00 45.97 122 ARG A O 1
ATOM 970 N N . ARG A 1 123 ? 22.914 -0.371 -43.349 1.00 44.72 123 ARG A N 1
ATOM 971 C CA . ARG A 1 123 ? 24.161 -1.097 -43.105 1.00 44.72 123 ARG A CA 1
ATOM 972 C C . ARG A 1 123 ? 24.796 -0.499 -41.838 1.00 44.72 123 ARG A C 1
ATOM 974 O O . ARG A 1 123 ? 24.982 0.722 -41.822 1.00 44.72 123 ARG A O 1
ATOM 981 N N . PRO A 1 124 ? 25.030 -1.289 -40.773 1.00 49.38 124 PRO A N 1
ATOM 982 C CA . PRO A 1 124 ? 25.730 -0.781 -39.603 1.00 49.38 124 PRO A CA 1
ATOM 983 C C . PRO A 1 124 ? 27.005 -0.091 -40.086 1.00 49.38 124 PRO A C 1
ATOM 985 O O . PRO A 1 124 ? 27.667 -0.604 -40.994 1.00 49.38 124 PRO A O 1
ATOM 988 N N . ALA A 1 125 ? 27.322 1.080 -39.524 1.00 53.03 125 ALA A N 1
ATOM 989 C CA . ALA A 1 125 ? 28.648 1.662 -39.703 1.00 53.03 125 ALA A CA 1
ATOM 990 C C . ALA A 1 125 ? 29.667 0.539 -39.457 1.00 53.03 125 ALA A C 1
ATOM 992 O O . ALA A 1 125 ? 29.481 -0.241 -38.516 1.00 53.03 125 ALA A O 1
ATOM 993 N N . ALA A 1 126 ? 30.632 0.381 -40.366 1.00 46.34 126 ALA A N 1
ATOM 994 C CA . ALA A 1 126 ? 31.527 -0.772 -40.392 1.00 46.34 126 ALA A CA 1
ATOM 995 C C . ALA A 1 126 ? 32.046 -1.079 -38.972 1.00 46.34 126 ALA A C 1
ATOM 997 O O . ALA A 1 126 ? 32.727 -0.250 -38.378 1.00 46.34 126 ALA A O 1
ATOM 998 N N . GLY A 1 127 ? 31.646 -2.229 -38.410 1.00 54.72 127 GLY A N 1
ATOM 999 C CA . GLY A 1 127 ? 32.035 -2.671 -37.063 1.00 54.72 127 GLY A CA 1
ATOM 1000 C C . GLY A 1 127 ? 30.934 -2.746 -35.990 1.00 54.72 127 GLY A C 1
ATOM 1001 O O . GLY A 1 127 ? 31.203 -3.280 -34.918 1.00 54.72 127 GLY A O 1
ATOM 1002 N N . ALA A 1 128 ? 29.697 -2.285 -36.220 1.00 55.44 128 ALA A N 1
ATOM 1003 C CA . ALA A 1 128 ? 28.652 -2.409 -35.190 1.00 55.44 128 ALA A CA 1
ATOM 1004 C C . ALA A 1 128 ? 28.012 -3.813 -35.158 1.00 55.44 128 ALA A C 1
ATOM 1006 O O . ALA A 1 128 ? 27.321 -4.217 -36.095 1.00 55.44 128 ALA A O 1
ATOM 1007 N N . SER A 1 129 ? 28.214 -4.539 -34.052 1.00 61.75 129 SER A N 1
ATOM 1008 C CA . SER A 1 129 ? 27.588 -5.843 -33.801 1.00 61.75 129 SER A CA 1
ATOM 1009 C C . SER A 1 129 ? 26.072 -5.711 -33.550 1.00 61.75 129 SER A C 1
ATOM 1011 O O . SER A 1 129 ? 25.612 -4.660 -33.088 1.00 61.75 129 SER A O 1
ATOM 1013 N N . PRO A 1 130 ? 25.272 -6.769 -33.791 1.00 57.69 130 PRO A N 1
ATOM 1014 C CA . PRO A 1 130 ? 23.856 -6.804 -33.407 1.00 57.69 130 PRO A CA 1
ATOM 1015 C C . PRO A 1 130 ? 23.629 -6.485 -31.920 1.00 57.69 130 PRO A C 1
ATOM 1017 O O . PRO A 1 130 ? 22.669 -5.799 -31.579 1.00 57.69 130 PRO A O 1
ATOM 1020 N N . ALA A 1 131 ? 24.561 -6.890 -31.050 1.00 62.69 131 ALA A N 1
ATOM 1021 C CA . ALA A 1 131 ? 24.549 -6.544 -29.629 1.00 62.69 131 ALA A CA 1
ATOM 1022 C C . ALA A 1 131 ? 24.698 -5.029 -29.396 1.00 62.69 131 ALA A C 1
ATOM 1024 O O . ALA A 1 131 ? 23.927 -4.445 -28.643 1.00 62.69 131 ALA A O 1
ATOM 1025 N N . ALA A 1 132 ? 25.613 -4.358 -30.105 1.00 67.88 132 ALA A N 1
ATOM 1026 C CA . ALA A 1 132 ? 25.772 -2.903 -30.015 1.00 67.88 132 ALA A CA 1
ATOM 1027 C C . ALA A 1 132 ? 24.566 -2.129 -30.587 1.00 67.88 132 ALA A C 1
ATOM 1029 O O . ALA A 1 132 ? 24.309 -0.990 -30.198 1.00 67.88 132 ALA A O 1
ATOM 1030 N N . ALA A 1 133 ? 23.831 -2.713 -31.540 1.00 65.12 133 ALA A N 1
ATOM 1031 C CA . ALA A 1 133 ? 22.587 -2.138 -32.049 1.00 65.12 133 ALA A CA 1
ATOM 1032 C C . ALA A 1 133 ? 21.432 -2.265 -31.044 1.00 65.12 133 ALA A C 1
ATOM 1034 O O . ALA A 1 133 ? 20.676 -1.307 -30.887 1.00 65.12 133 ALA A O 1
ATOM 1035 N N . LEU A 1 134 ? 21.331 -3.406 -30.358 1.00 64.62 134 LEU A N 1
ATOM 1036 C CA . LEU A 1 134 ? 20.363 -3.626 -29.286 1.00 64.62 134 LEU A CA 1
ATOM 1037 C C . LEU A 1 134 ? 20.621 -2.705 -28.094 1.00 64.62 134 LEU A C 1
ATOM 1039 O O . LEU A 1 134 ? 19.685 -2.080 -27.608 1.00 64.62 134 LEU A O 1
ATOM 1043 N N . GLU A 1 135 ? 21.879 -2.562 -27.674 1.00 70.50 135 GLU A N 1
ATOM 1044 C CA . GLU A 1 135 ? 22.229 -1.694 -26.546 1.00 70.50 135 GLU A CA 1
ATOM 1045 C C . GLU A 1 135 ? 21.840 -0.240 -26.826 1.00 70.50 135 GLU A C 1
ATOM 1047 O O . GLU A 1 135 ? 21.144 0.388 -26.036 1.00 70.50 135 GLU A O 1
ATOM 1052 N N . ARG A 1 136 ? 22.126 0.255 -28.039 1.00 71.94 136 ARG A N 1
ATOM 1053 C CA . ARG A 1 136 ? 21.660 1.582 -28.469 1.00 71.94 136 ARG A CA 1
ATOM 1054 C C . ARG A 1 136 ? 20.137 1.714 -28.511 1.00 71.94 136 ARG A C 1
ATOM 1056 O O . ARG A 1 136 ? 19.623 2.805 -28.283 1.00 71.94 136 ARG A O 1
ATOM 1063 N N . ALA A 1 137 ? 19.412 0.645 -28.833 1.00 68.69 137 ALA A N 1
ATOM 1064 C CA . ALA A 1 137 ? 17.952 0.665 -28.807 1.00 68.69 137 ALA A CA 1
ATOM 1065 C C . ALA A 1 137 ? 17.416 0.714 -27.363 1.00 68.69 137 ALA A C 1
ATOM 1067 O O . ALA A 1 137 ? 16.518 1.508 -27.083 1.00 68.69 137 ALA A O 1
ATOM 1068 N N . ARG A 1 138 ? 18.001 -0.064 -26.441 1.00 73.94 138 ARG A N 1
ATOM 1069 C CA . ARG A 1 138 ? 17.678 -0.044 -25.002 1.00 73.94 138 ARG A CA 1
ATOM 1070 C C . ARG A 1 138 ? 17.980 1.316 -24.370 1.00 73.94 138 ARG A C 1
ATOM 1072 O O . ARG A 1 138 ? 17.137 1.852 -23.653 1.00 73.94 138 ARG A O 1
ATOM 1079 N N . ASP A 1 139 ? 19.124 1.912 -24.696 1.00 78.88 139 ASP A N 1
ATOM 1080 C CA . ASP A 1 139 ? 19.490 3.258 -24.244 1.00 78.88 139 ASP A CA 1
ATOM 1081 C C . ASP A 1 139 ? 18.511 4.324 -24.755 1.00 78.88 139 ASP A C 1
ATOM 1083 O O . ASP A 1 139 ? 18.131 5.227 -24.007 1.00 78.88 139 ASP A O 1
ATOM 1087 N N . GLY A 1 140 ? 18.038 4.199 -25.999 1.00 73.44 140 GLY A N 1
ATOM 1088 C CA . GLY A 1 140 ? 17.003 5.073 -26.557 1.00 73.44 140 GLY A CA 1
ATOM 1089 C C . GLY A 1 140 ? 15.684 5.000 -25.780 1.00 73.44 140 GLY A C 1
ATOM 1090 O O . GLY A 1 140 ? 15.129 6.037 -25.415 1.00 73.44 140 GLY A O 1
ATOM 1091 N N . VAL A 1 141 ? 15.217 3.787 -25.456 1.00 71.31 141 VAL A N 1
ATOM 1092 C CA . VAL A 1 141 ? 14.022 3.567 -24.614 1.00 71.31 141 VAL A CA 1
ATOM 1093 C C . VAL A 1 141 ? 14.216 4.204 -23.242 1.00 71.31 141 VAL A C 1
ATOM 1095 O O . VAL A 1 141 ? 13.351 4.945 -22.779 1.00 71.31 141 VAL A O 1
ATOM 1098 N N . ARG A 1 142 ? 15.368 3.960 -22.604 1.00 75.12 142 ARG A N 1
ATOM 1099 C CA . ARG A 1 142 ? 15.697 4.516 -21.288 1.00 75.12 142 ARG A CA 1
ATOM 1100 C C . ARG A 1 142 ? 15.636 6.042 -21.296 1.00 75.12 142 ARG A C 1
ATOM 1102 O O . ARG A 1 142 ? 15.049 6.627 -20.393 1.00 75.12 142 ARG A O 1
ATOM 1109 N N . GLN A 1 143 ? 16.212 6.693 -22.303 1.00 76.50 143 GLN A N 1
ATOM 1110 C CA . GLN A 1 143 ? 16.224 8.155 -22.394 1.00 76.50 143 GLN A CA 1
ATOM 1111 C C . GLN A 1 143 ? 14.828 8.752 -22.609 1.00 76.50 143 GLN A C 1
ATOM 1113 O O . GLN A 1 143 ? 14.493 9.737 -21.952 1.00 76.50 143 GLN A O 1
ATOM 1118 N N . HIS A 1 144 ? 14.003 8.165 -23.483 1.00 73.06 144 HIS A N 1
ATOM 1119 C CA . HIS A 1 144 ? 12.621 8.623 -23.679 1.00 73.06 144 HIS A CA 1
ATOM 1120 C C . HIS A 1 144 ? 11.769 8.394 -22.430 1.00 73.06 144 HIS A C 1
ATOM 1122 O O . HIS A 1 144 ? 11.0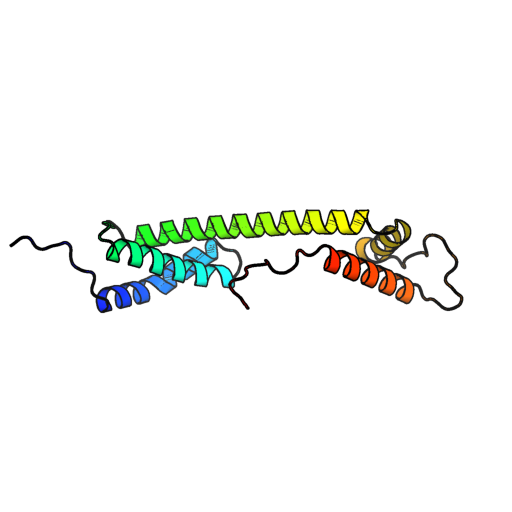62 9.300 -21.998 1.00 73.06 144 HIS A O 1
ATOM 1128 N N . PHE A 1 145 ? 11.909 7.232 -21.789 1.00 68.94 145 PHE A N 1
ATOM 1129 C CA . PHE A 1 145 ? 11.231 6.931 -20.532 1.00 68.94 145 PHE A CA 1
ATOM 1130 C C . PHE A 1 145 ? 11.580 7.943 -19.438 1.00 68.94 145 PHE A C 1
ATOM 1132 O O . PHE A 1 145 ? 10.682 8.496 -18.814 1.00 68.94 145 PHE A O 1
ATOM 1139 N N . LEU A 1 146 ? 12.868 8.245 -19.242 1.00 76.44 146 LEU A N 1
ATOM 1140 C CA . LEU A 1 146 ? 13.314 9.221 -18.242 1.00 76.44 146 LEU A CA 1
ATOM 1141 C C . LEU A 1 146 ? 12.820 10.647 -18.521 1.00 76.44 146 LEU A C 1
ATOM 1143 O O . LEU A 1 146 ? 12.614 11.400 -17.578 1.00 76.44 146 LEU A O 1
ATOM 1147 N N . ARG A 1 147 ? 12.615 11.025 -19.788 1.00 73.44 147 ARG A N 1
ATOM 1148 C CA . ARG A 1 147 ? 12.033 12.329 -20.155 1.00 73.44 147 ARG A CA 1
ATOM 1149 C C . ARG A 1 147 ? 10.526 12.388 -19.949 1.00 73.44 147 ARG A C 1
ATOM 1151 O O . ARG A 1 147 ? 9.997 13.459 -19.677 1.00 73.44 147 ARG A O 1
ATOM 1158 N N . ALA A 1 148 ? 9.850 11.261 -20.129 1.00 72.00 148 ALA A N 1
ATOM 1159 C CA . ALA A 1 148 ? 8.407 11.168 -20.001 1.00 72.00 148 ALA A CA 1
ATOM 1160 C C . ALA A 1 148 ? 7.964 10.945 -18.539 1.00 72.00 148 ALA A C 1
ATOM 1162 O O . ALA A 1 148 ? 6.796 11.163 -18.220 1.00 72.00 148 ALA A O 1
ATOM 1163 N N . GLN A 1 149 ? 8.882 10.551 -17.64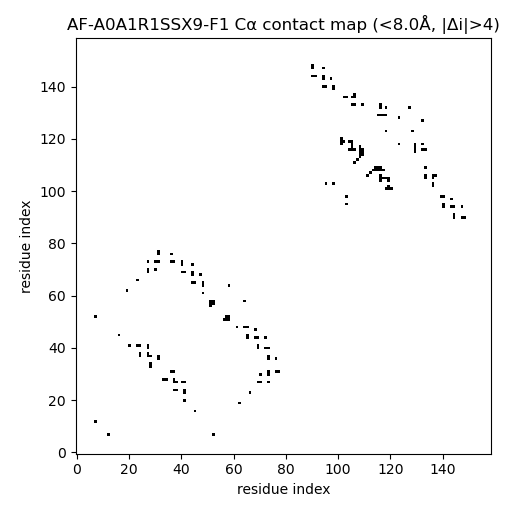2 1.00 69.38 149 GLN A N 1
ATOM 1164 C CA . GLN A 1 149 ? 8.638 10.556 -16.200 1.00 69.38 149 GLN A CA 1
ATOM 1165 C C . GLN A 1 149 ? 8.228 11.969 -15.756 1.00 69.38 149 GLN A C 1
ATOM 1167 O O . GLN A 1 149 ? 8.975 12.920 -16.002 1.00 69.38 149 GLN A O 1
ATOM 1172 N N . PRO A 1 150 ? 7.074 12.139 -15.090 1.00 64.88 150 PRO A N 1
ATOM 1173 C CA . PRO A 1 150 ? 6.769 13.405 -14.451 1.00 64.88 150 PRO A CA 1
ATOM 1174 C C . PRO A 1 150 ? 7.866 13.693 -13.420 1.00 64.88 150 PRO A C 1
ATOM 1176 O O . PRO A 1 150 ? 8.174 12.853 -12.573 1.00 64.88 150 PRO A O 1
ATOM 1179 N N . GLY A 1 151 ? 8.489 14.868 -13.519 1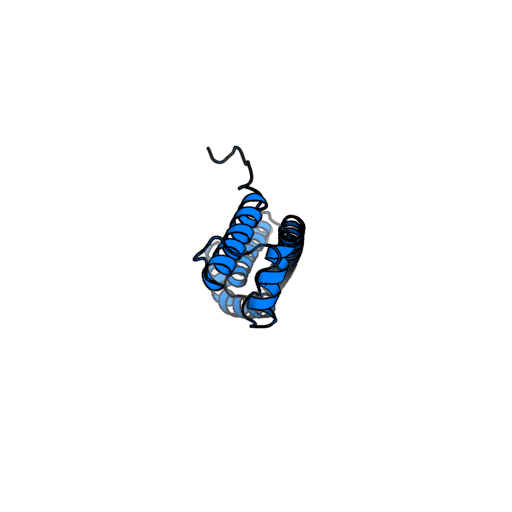.00 57.12 151 GLY A N 1
ATOM 1180 C CA . GLY A 1 151 ? 9.403 15.345 -12.486 1.00 57.12 151 GLY A CA 1
ATOM 1181 C C . GLY A 1 151 ? 8.692 15.403 -11.132 1.00 57.12 151 GLY A C 1
ATOM 1182 O O . GLY A 1 151 ? 7.470 15.559 -11.076 1.00 57.12 151 GLY A O 1
ATOM 1183 N N . THR A 1 152 ? 9.464 15.258 -10.053 1.00 51.56 152 THR A N 1
ATOM 1184 C CA . THR A 1 152 ? 9.029 15.430 -8.658 1.00 51.56 152 THR A CA 1
ATOM 1185 C C . THR A 1 152 ? 8.036 16.595 -8.540 1.00 51.56 152 THR A C 1
ATOM 1187 O O . THR A 1 152 ? 8.297 17.642 -9.142 1.00 51.56 152 THR A O 1
ATOM 1190 N N . PRO A 1 153 ? 6.905 16.454 -7.818 1.00 50.59 153 PRO A N 1
ATOM 1191 C CA . PRO A 1 153 ? 5.929 17.531 -7.723 1.00 50.59 153 PRO A CA 1
ATOM 1192 C C . PRO A 1 153 ? 6.607 18.800 -7.206 1.00 50.59 153 PRO A C 1
ATOM 1194 O O . PRO A 1 153 ? 7.348 18.766 -6.225 1.00 50.59 153 PRO A O 1
ATOM 1197 N N . ALA A 1 154 ? 6.347 19.911 -7.890 1.00 48.91 154 ALA A N 1
ATOM 1198 C CA . ALA A 1 154 ? 6.709 21.246 -7.448 1.00 48.91 154 ALA A CA 1
ATOM 1199 C C . ALA A 1 154 ? 5.818 21.639 -6.258 1.00 48.91 154 ALA A C 1
ATOM 1201 O O . ALA A 1 154 ? 4.911 22.454 -6.401 1.00 48.91 154 ALA A O 1
ATOM 1202 N N . ASP A 1 155 ? 6.022 21.009 -5.102 1.00 44.41 155 ASP A N 1
ATOM 1203 C CA . ASP A 1 155 ? 5.560 21.574 -3.840 1.00 44.41 155 ASP A CA 1
ATOM 1204 C C . ASP A 1 155 ? 6.601 22.614 -3.392 1.00 44.41 155 ASP A C 1
ATOM 1206 O O . ASP A 1 155 ? 7.749 22.245 -3.120 1.00 44.41 155 ASP A O 1
ATOM 1210 N N . PRO A 1 156 ? 6.256 23.913 -3.331 1.00 54.72 156 PRO A N 1
ATOM 1211 C CA . PRO A 1 156 ? 7.166 24.938 -2.833 1.00 54.72 156 PRO A CA 1
ATOM 1212 C C . PRO A 1 156 ? 7.484 24.797 -1.331 1.00 54.72 156 PRO A C 1
ATOM 1214 O O . PRO A 1 156 ? 8.308 25.558 -0.834 1.00 54.72 156 PRO A O 1
ATOM 1217 N N . ALA A 1 157 ? 6.868 23.859 -0.598 1.00 56.78 157 ALA A N 1
ATOM 1218 C CA . ALA A 1 157 ? 7.143 23.613 0.821 1.00 56.78 157 ALA A CA 1
ATOM 1219 C C . ALA A 1 157 ? 8.441 22.826 1.103 1.00 56.78 157 ALA A C 1
ATOM 1221 O O . ALA A 1 157 ? 8.822 22.677 2.265 1.00 56.78 157 ALA A O 1
ATOM 1222 N N . CYS A 1 158 ? 9.138 22.334 0.077 1.00 52.75 158 CYS A N 1
ATOM 1223 C CA . CYS A 1 158 ? 10.471 21.746 0.221 1.00 52.75 158 CYS A CA 1
ATOM 1224 C C . CYS A 1 158 ? 11.513 22.584 -0.531 1.00 52.75 158 CYS A C 1
ATOM 1226 O O . CYS A 1 158 ? 11.913 22.245 -1.645 1.00 52.75 158 CYS A O 1
ATOM 1228 N N . GLY A 1 159 ? 11.952 23.669 0.106 1.00 41.34 159 GLY A N 1
ATOM 1229 C CA . GLY A 1 159 ? 13.098 24.499 -0.265 1.00 41.34 159 GLY A CA 1
ATOM 1230 C C . GLY A 1 159 ? 13.697 25.148 0.971 1.00 41.34 159 GLY A C 1
ATOM 1231 O O . GLY A 1 159 ? 12.902 25.544 1.851 1.00 41.34 159 GLY A O 1
#

InterPro domains:
  IPR013325 RNA polymerase sigma factor, region 2 [SSF88946] (9-93)

Organism: NCBI:txid1331668

Solvent-accessible surface area (backbone atoms only — not comparable to full-atom values): 9300 Å² total; per-residue (Å²): 140,78,85,68,82,78,77,77,44,71,68,58,49,51,50,55,49,65,74,44,45,66,63,50,43,56,54,33,42,76,67,28,96,49,77,72,66,18,56,53,33,51,55,52,21,53,52,54,54,51,50,38,51,74,72,69,47,88,70,95,49,62,73,59,50,39,55,50,43,32,51,53,46,35,51,53,49,52,51,49,53,51,51,51,50,51,52,50,50,54,51,48,50,52,40,58,70,71,44,60,68,47,43,57,51,30,50,44,29,41,69,75,67,67,36,81,35,68,76,58,86,61,84,60,65,93,84,62,47,57,66,60,54,49,50,54,38,52,50,51,52,51,54,46,45,64,68,68,49,79,71,79,79,89,56,83,87,77,121